Protein AF-A0A2H3E1Y8-F1 (afdb_monomer_lite)

InterPro domains:
  IPR006595 CTLH, C-terminal LisH motif [PS50897] (2-48)

Organism: Armillaria gallica (NCBI:txid47427)

Foldseek 3Di:
DPLPLVVVVVVCCVPPVVLCPPPVRPLVVLSVLSNLLVVVVVVLVVVVVPPDPPDDDDDDDDDDDDDDDDDDDDDDDPDDDDDDDDDDPPDDPCLSVVLVVDSDQCVVDDSSVVCNDPVVVVVSVLQSQLSRCVSVVHHSDPPVVVVLVVVLVVLVVCVVVVVPCSVVDDCCVPPPVD

Structure (mmCIF, N/CA/C/O backbone):
data_AF-A0A2H3E1Y8-F1
#
_entry.id   AF-A0A2H3E1Y8-F1
#
loop_
_atom_site.group_PDB
_atom_site.id
_atom_site.type_symbol
_atom_site.label_atom_id
_atom_site.label_alt_id
_atom_site.label_comp_id
_atom_site.label_asym_id
_atom_site.label_entity_id
_atom_site.label_seq_id
_atom_site.pdbx_PDB_ins_code
_atom_site.Cartn_x
_atom_site.Cartn_y
_atom_site.Cartn_z
_atom_site.occupancy
_atom_site.B_iso_or_equiv
_atom_site.auth_seq_id
_atom_site.auth_comp_id
_atom_site.auth_asym_id
_atom_site.auth_atom_id
_atom_site.pdbx_PDB_model_num
ATOM 1 N N . MET A 1 1 ? 8.918 -4.231 3.445 1.00 67.06 1 MET A N 1
ATOM 2 C CA . MET A 1 1 ? 8.006 -4.841 2.446 1.00 67.06 1 MET A CA 1
ATOM 3 C C . MET A 1 1 ? 8.839 -5.304 1.259 1.00 67.06 1 MET A C 1
ATOM 5 O O . MET A 1 1 ? 9.665 -4.522 0.809 1.00 67.06 1 MET A O 1
ATOM 9 N N . SER A 1 2 ? 8.672 -6.547 0.798 1.00 78.31 2 SER A N 1
ATOM 10 C CA . SER A 1 2 ? 9.535 -7.199 -0.209 1.00 78.31 2 SER A CA 1
ATOM 11 C C . SER A 1 2 ? 9.304 -6.764 -1.662 1.00 78.31 2 SER A C 1
ATOM 13 O O . SER A 1 2 ? 10.075 -7.163 -2.519 1.00 78.31 2 SER A O 1
ATOM 15 N N . GLY A 1 3 ? 8.276 -5.958 -1.953 1.00 84.38 3 GLY A N 1
ATOM 16 C CA . GLY A 1 3 ? 8.002 -5.467 -3.314 1.00 84.38 3 GLY A CA 1
ATOM 17 C C . GLY A 1 3 ? 7.360 -6.489 -4.260 1.00 84.38 3 GLY A C 1
ATOM 18 O O . GLY A 1 3 ? 7.147 -6.177 -5.422 1.00 84.38 3 GLY A O 1
ATOM 19 N N . ASP A 1 4 ? 6.998 -7.681 -3.778 1.00 91.56 4 ASP A N 1
ATOM 20 C CA . ASP A 1 4 ? 6.365 -8.719 -4.599 1.00 91.56 4 ASP A CA 1
ATOM 21 C C . ASP A 1 4 ? 4.880 -8.404 -4.867 1.00 91.56 4 ASP A C 1
ATOM 23 O O . ASP A 1 4 ? 3.976 -8.783 -4.115 1.00 91.56 4 ASP A O 1
ATOM 27 N N . ILE A 1 5 ? 4.634 -7.651 -5.940 1.00 94.12 5 ILE A N 1
ATOM 28 C CA . ILE A 1 5 ? 3.282 -7.257 -6.358 1.00 94.12 5 ILE A CA 1
ATOM 29 C C . ILE A 1 5 ? 2.530 -8.416 -7.028 1.00 94.12 5 ILE A C 1
ATOM 31 O O . ILE A 1 5 ? 1.298 -8.442 -7.007 1.00 94.12 5 ILE A O 1
ATOM 35 N N . ASP A 1 6 ? 3.240 -9.394 -7.588 1.00 94.06 6 ASP A N 1
ATOM 36 C CA . ASP A 1 6 ? 2.622 -10.549 -8.241 1.00 94.06 6 ASP A CA 1
ATOM 37 C C . ASP A 1 6 ? 1.950 -11.473 -7.229 1.00 94.06 6 ASP A C 1
ATOM 39 O O . ASP A 1 6 ? 0.798 -11.878 -7.430 1.00 94.06 6 ASP A O 1
ATOM 43 N N . ALA A 1 7 ? 2.614 -11.727 -6.099 1.00 94.50 7 ALA A N 1
ATOM 44 C CA . ALA A 1 7 ? 2.000 -12.432 -4.981 1.00 94.50 7 ALA A CA 1
ATOM 45 C C . ALA A 1 7 ? 0.756 -11.690 -4.465 1.00 94.50 7 ALA A C 1
ATOM 47 O O . ALA A 1 7 ? -0.288 -12.311 -4.260 1.00 94.50 7 ALA A O 1
ATOM 48 N N . ALA A 1 8 ? 0.830 -10.361 -4.320 1.00 94.44 8 ALA A N 1
ATOM 49 C CA . ALA A 1 8 ? -0.298 -9.551 -3.858 1.00 94.44 8 ALA A CA 1
ATOM 50 C C . ALA A 1 8 ? -1.505 -9.627 -4.811 1.00 94.44 8 ALA A C 1
ATOM 52 O O . ALA A 1 8 ? -2.638 -9.806 -4.358 1.00 94.44 8 ALA A O 1
ATOM 53 N N . LEU A 1 9 ? -1.274 -9.537 -6.125 1.00 94.88 9 LEU A N 1
ATOM 54 C CA . LEU A 1 9 ? -2.316 -9.669 -7.149 1.00 94.88 9 LEU A CA 1
ATOM 55 C C . LEU A 1 9 ? -2.955 -11.061 -7.137 1.00 94.88 9 LEU A C 1
ATOM 57 O O . LEU A 1 9 ? -4.181 -11.173 -7.128 1.00 94.88 9 LEU A O 1
ATOM 61 N N . SER A 1 10 ? -2.131 -12.110 -7.107 1.00 96.38 10 SER A N 1
ATOM 62 C CA . SER A 1 10 ? -2.590 -13.502 -7.095 1.00 96.38 10 SER A CA 1
ATOM 63 C C . SER A 1 10 ? -3.438 -13.810 -5.857 1.00 96.38 10 SER A C 1
ATOM 65 O O . SER A 1 10 ? -4.561 -14.310 -5.973 1.00 96.38 10 SER A O 1
ATOM 67 N N . GLU A 1 11 ? -2.948 -13.449 -4.668 1.00 95.94 11 GLU A N 1
ATOM 68 C CA . GLU A 1 11 ? -3.649 -13.734 -3.415 1.00 95.94 11 GLU A CA 1
ATOM 69 C C . GLU A 1 11 ? -4.936 -12.906 -3.287 1.00 95.94 11 GLU A C 1
ATOM 71 O O . GLU A 1 11 ? -5.967 -13.428 -2.857 1.00 95.94 11 GLU A O 1
ATOM 76 N N . THR A 1 12 ? -4.927 -11.645 -3.740 1.00 96.00 12 THR A N 1
ATOM 77 C CA . THR A 1 12 ? -6.135 -10.803 -3.746 1.00 96.00 12 THR A CA 1
ATOM 78 C C . THR A 1 12 ? -7.176 -11.337 -4.724 1.00 96.00 12 THR A C 1
ATOM 80 O O . THR A 1 12 ? -8.343 -11.442 -4.357 1.00 96.00 12 THR A O 1
ATOM 83 N N . GLN A 1 13 ? -6.784 -11.749 -5.933 1.00 95.88 13 GLN A N 1
ATOM 84 C CA . GLN A 1 13 ? -7.711 -12.343 -6.902 1.00 95.88 13 GLN A CA 1
ATOM 85 C C . GLN A 1 13 ? -8.348 -13.632 -6.368 1.00 95.88 13 GLN A C 1
ATOM 87 O O . GLN A 1 13 ? -9.520 -13.902 -6.626 1.00 95.88 13 GLN A O 1
ATOM 92 N N . LYS A 1 14 ? -7.582 -14.425 -5.615 1.00 97.06 14 LYS A N 1
ATOM 93 C CA . LYS A 1 14 ? -8.037 -15.687 -5.028 1.00 97.06 14 LYS A CA 1
ATOM 94 C C . LYS A 1 14 ? -8.971 -15.485 -3.832 1.00 97.06 14 LYS A C 1
ATOM 96 O O . LYS A 1 14 ? -9.983 -16.175 -3.738 1.00 97.06 14 LYS A O 1
ATOM 101 N N . CYS A 1 15 ? -8.630 -14.582 -2.914 1.00 96.50 15 CYS A N 1
ATOM 102 C CA . CYS A 1 15 ? -9.354 -14.410 -1.650 1.00 96.50 15 CYS A CA 1
ATOM 103 C C . CYS A 1 15 ? -10.441 -13.325 -1.710 1.00 96.50 15 CYS A C 1
ATOM 105 O O . CYS A 1 15 ? -11.470 -13.444 -1.042 1.00 96.50 15 CYS A O 1
ATOM 107 N N . HIS A 1 16 ? -10.223 -12.266 -2.493 1.00 96.19 16 HIS A N 1
ATOM 108 C CA . HIS A 1 16 ? -11.045 -11.053 -2.525 1.00 96.19 16 HIS A CA 1
ATOM 109 C C . HIS A 1 16 ? -11.229 -10.504 -3.960 1.00 96.19 16 HIS A C 1
ATOM 111 O O . HIS A 1 16 ? -10.921 -9.336 -4.207 1.00 96.19 16 HIS A O 1
ATOM 117 N N . PRO A 1 17 ? -11.754 -11.295 -4.920 1.00 95.94 17 PRO A N 1
ATOM 118 C CA . PRO A 1 17 ? -11.857 -10.882 -6.328 1.00 95.94 17 PRO A CA 1
ATOM 119 C C . PRO A 1 17 ? -12.680 -9.601 -6.527 1.00 95.94 17 PRO A C 1
ATOM 121 O O . PRO A 1 17 ? -12.308 -8.744 -7.324 1.00 95.94 17 PRO A O 1
ATOM 124 N N . SER A 1 18 ? -13.732 -9.402 -5.727 1.00 95.75 18 SER A N 1
ATOM 125 C CA . SER A 1 18 ? -14.582 -8.206 -5.781 1.00 95.75 18 SER A CA 1
ATOM 126 C C . SER A 1 18 ? -13.827 -6.901 -5.515 1.00 95.75 18 SER A C 1
ATOM 128 O O . SER A 1 18 ? -14.266 -5.846 -5.956 1.00 95.75 18 SER A O 1
ATOM 130 N N . VAL A 1 19 ? -12.696 -6.944 -4.800 1.00 96.25 19 VAL A N 1
ATOM 131 C CA . VAL A 1 19 ? -11.846 -5.764 -4.558 1.00 96.25 19 VAL A CA 1
ATOM 132 C C . VAL A 1 19 ? -11.163 -5.303 -5.844 1.00 96.25 19 VAL A C 1
ATOM 134 O O . VAL A 1 19 ? -10.970 -4.107 -6.040 1.00 96.25 19 VAL A O 1
ATOM 137 N N . LEU A 1 20 ? -10.806 -6.242 -6.722 1.00 94.81 20 LEU A N 1
ATOM 138 C CA . LEU A 1 20 ? -10.152 -5.951 -7.997 1.00 94.81 20 LEU A CA 1
ATOM 139 C C . LEU A 1 20 ? -11.148 -5.558 -9.092 1.00 94.81 20 LEU A C 1
ATOM 141 O O . LEU A 1 20 ? -10.737 -4.955 -10.075 1.00 94.81 20 LEU A O 1
ATOM 145 N N . GLU A 1 21 ? -12.428 -5.891 -8.925 1.00 93.50 21 GLU A N 1
ATOM 146 C CA . GLU A 1 21 ? -13.517 -5.543 -9.851 1.00 93.50 21 GLU A CA 1
ATOM 147 C C . GLU A 1 21 ? -14.241 -4.244 -9.457 1.00 93.50 21 GLU A C 1
ATOM 149 O O . GLU A 1 21 ? -14.849 -3.588 -10.303 1.00 93.50 21 GLU A O 1
ATOM 154 N N . ALA A 1 22 ? -14.178 -3.858 -8.179 1.00 91.81 22 ALA A N 1
ATOM 155 C CA . ALA A 1 22 ? -14.765 -2.622 -7.677 1.00 91.81 22 ALA A CA 1
ATOM 156 C C . ALA A 1 22 ? -14.129 -1.379 -8.318 1.00 91.81 22 ALA A C 1
ATOM 158 O O . ALA A 1 22 ? -12.976 -1.403 -8.749 1.00 91.81 22 ALA A O 1
ATOM 159 N N . GLU A 1 23 ? -14.892 -0.280 -8.338 1.00 89.12 23 GLU A N 1
ATOM 160 C CA . GLU A 1 23 ? -14.431 1.032 -8.823 1.00 89.12 23 GLU A CA 1
ATOM 161 C C . GLU A 1 23 ? -13.765 0.937 -10.209 1.00 89.12 23 GLU A C 1
ATOM 163 O O . GLU A 1 23 ? -12.676 1.458 -10.426 1.00 89.12 23 GLU A O 1
ATOM 168 N N . GLU A 1 24 ? -14.391 0.195 -11.132 1.00 91.44 24 GLU A N 1
ATOM 169 C CA . GLU A 1 24 ? -13.898 -0.011 -12.507 1.00 91.44 24 GLU A CA 1
ATOM 170 C C . GLU A 1 24 ? -12.478 -0.607 -12.572 1.00 91.44 24 GLU A C 1
ATOM 172 O O . GLU A 1 24 ? -11.717 -0.388 -13.515 1.00 91.44 24 GLU A O 1
ATOM 177 N N . GLY A 1 25 ? -12.108 -1.389 -11.558 1.00 90.56 25 GLY A N 1
ATOM 178 C CA . GLY A 1 25 ? -10.793 -2.009 -11.464 1.00 90.56 25 GLY A CA 1
ATOM 179 C C . GLY A 1 25 ? -9.676 -1.052 -11.060 1.00 90.56 25 GLY A C 1
ATOM 180 O O . GLY A 1 25 ? -8.502 -1.331 -11.330 1.00 90.56 25 GLY A O 1
ATOM 181 N N . LEU A 1 26 ? -9.999 0.050 -10.378 1.00 91.62 26 LEU A N 1
ATOM 182 C CA . LEU A 1 26 ? -9.016 1.024 -9.904 1.00 91.62 26 LEU A CA 1
ATOM 183 C C . LEU A 1 26 ? -7.900 0.374 -9.069 1.00 91.62 26 LEU A C 1
ATOM 185 O O . LEU A 1 26 ? -6.720 0.644 -9.295 1.00 91.62 26 LEU A O 1
ATOM 189 N N . MET A 1 27 ? -8.241 -0.524 -8.139 1.00 95.31 27 MET A N 1
ATOM 190 C CA . MET A 1 27 ? -7.239 -1.207 -7.308 1.00 95.31 27 MET A CA 1
ATOM 191 C C . MET A 1 27 ? -6.322 -2.114 -8.142 1.00 95.31 27 MET A C 1
ATOM 193 O O . MET A 1 27 ? -5.102 -2.114 -7.966 1.00 95.31 27 MET A O 1
ATOM 197 N N . MET A 1 28 ? -6.894 -2.832 -9.113 1.00 93.25 28 MET A N 1
ATOM 198 C CA . MET A 1 28 ? -6.140 -3.649 -10.065 1.00 93.25 28 MET A CA 1
ATOM 199 C C . MET A 1 28 ? -5.162 -2.791 -10.879 1.00 93.25 28 MET A C 1
ATOM 201 O O . MET A 1 28 ? -4.004 -3.169 -11.076 1.00 93.25 28 MET A O 1
ATOM 205 N N . PHE A 1 29 ? -5.601 -1.610 -11.319 1.00 93.31 29 PHE A N 1
ATOM 206 C CA . PHE A 1 29 ? -4.756 -0.651 -12.022 1.00 93.31 29 PHE A CA 1
ATOM 207 C C . PHE A 1 29 ? -3.615 -0.131 -11.143 1.00 93.31 29 PHE A C 1
ATOM 209 O O . PHE A 1 29 ? -2.465 -0.129 -11.589 1.00 93.31 29 PHE A O 1
ATOM 216 N N . LYS A 1 30 ? -3.895 0.259 -9.893 1.00 92.12 30 LYS A N 1
ATOM 217 C CA . LYS A 1 30 ? -2.870 0.733 -8.951 1.00 92.12 30 LYS A CA 1
ATOM 218 C C . LYS A 1 30 ? -1.808 -0.336 -8.675 1.00 92.12 30 LYS A C 1
ATOM 220 O O . LYS A 1 30 ? -0.616 -0.037 -8.752 1.00 92.12 30 LYS A O 1
ATOM 225 N N . LEU A 1 31 ? -2.215 -1.589 -8.457 1.00 94.56 31 LEU A N 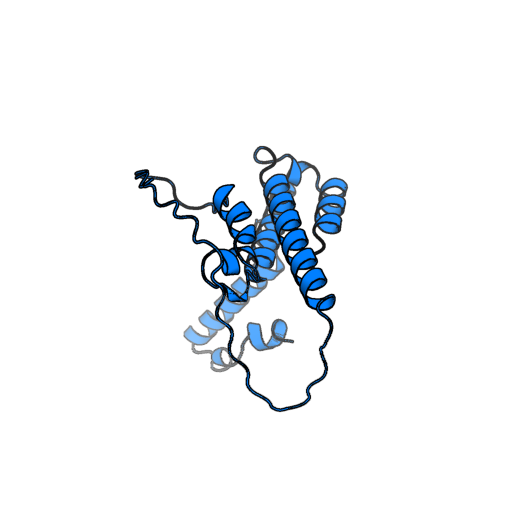1
ATOM 226 C CA . LEU A 1 31 ? -1.285 -2.714 -8.296 1.00 94.56 31 LEU A CA 1
ATOM 227 C C . LEU A 1 31 ? -0.432 -2.928 -9.555 1.00 94.56 31 LEU A C 1
ATOM 229 O O . LEU A 1 31 ? 0.787 -3.033 -9.457 1.00 94.56 31 LEU A O 1
ATOM 233 N N . ARG A 1 32 ? -1.023 -2.899 -10.755 1.00 92.75 32 ARG A N 1
ATOM 234 C CA . ARG A 1 32 ? -0.253 -3.004 -12.011 1.00 92.75 32 ARG A CA 1
ATOM 235 C C . ARG A 1 32 ? 0.737 -1.855 -12.202 1.00 92.75 32 ARG A C 1
ATOM 237 O O . ARG A 1 32 ? 1.859 -2.095 -12.642 1.00 92.75 32 ARG A O 1
ATOM 244 N N . CYS A 1 33 ? 0.351 -0.631 -11.848 1.00 90.19 33 CYS A N 1
ATOM 245 C CA . CYS A 1 33 ? 1.258 0.516 -11.870 1.00 90.19 33 CYS A CA 1
ATOM 246 C C . CYS A 1 33 ? 2.434 0.298 -10.918 1.00 90.19 33 CYS A C 1
ATOM 248 O O . CYS A 1 33 ? 3.578 0.511 -11.308 1.00 90.19 33 CYS A O 1
ATOM 250 N N . ARG A 1 34 ? 2.176 -0.193 -9.699 1.00 92.50 34 ARG A N 1
ATOM 251 C CA . ARG A 1 34 ? 3.254 -0.494 -8.756 1.00 92.50 34 ARG A CA 1
ATOM 252 C C . ARG A 1 34 ? 4.166 -1.602 -9.264 1.00 92.50 34 ARG A C 1
ATOM 254 O O . ARG A 1 34 ? 5.375 -1.453 -9.166 1.00 92.50 34 ARG A O 1
ATOM 261 N N . LYS A 1 35 ? 3.616 -2.657 -9.870 1.00 92.50 35 LYS A N 1
ATOM 262 C CA . LYS A 1 35 ? 4.418 -3.715 -10.502 1.00 92.50 35 LYS A CA 1
ATOM 263 C C . LYS A 1 35 ? 5.379 -3.143 -11.547 1.00 92.50 35 LYS A C 1
ATOM 265 O O . LYS A 1 35 ? 6.543 -3.515 -11.566 1.00 92.50 35 LYS A O 1
ATOM 270 N N . PHE A 1 36 ? 4.902 -2.231 -12.395 1.00 89.69 36 PHE A N 1
ATOM 271 C CA . PHE A 1 36 ? 5.749 -1.567 -13.386 1.00 89.69 36 PHE A CA 1
ATOM 272 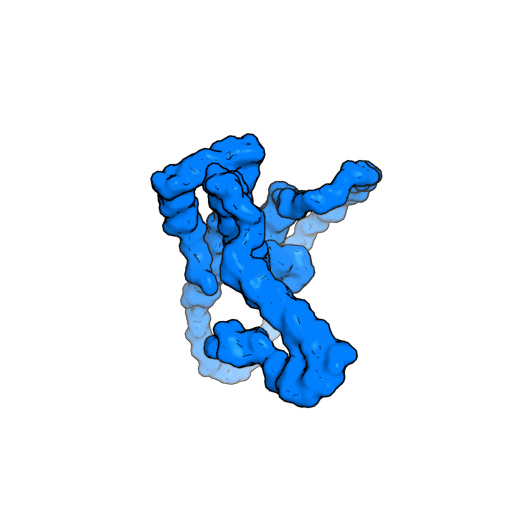C C . PHE A 1 36 ? 6.899 -0.785 -12.738 1.00 89.69 36 PHE A C 1
ATOM 274 O O . PHE A 1 36 ? 8.037 -0.900 -13.184 1.00 89.69 36 PHE A O 1
ATOM 281 N N . VAL A 1 37 ? 6.620 -0.053 -11.656 1.00 89.12 37 VAL A N 1
ATOM 282 C CA . VAL A 1 37 ? 7.653 0.663 -10.894 1.00 89.12 37 VAL A CA 1
ATOM 283 C C . VAL A 1 37 ? 8.694 -0.305 -10.327 1.00 89.12 37 VAL A C 1
ATOM 285 O O . VAL A 1 37 ? 9.882 -0.084 -10.531 1.00 89.12 37 VAL A O 1
ATOM 288 N N . GLU A 1 38 ? 8.285 -1.401 -9.679 1.00 90.62 38 GLU A N 1
ATOM 289 C CA . GLU A 1 38 ? 9.238 -2.384 -9.131 1.00 90.62 38 GLU A CA 1
ATOM 290 C C . GLU A 1 38 ? 10.104 -3.022 -10.233 1.00 90.62 38 GLU A C 1
ATOM 292 O O . GLU A 1 38 ? 11.304 -3.188 -10.035 1.00 90.62 38 GLU A O 1
ATOM 297 N N . LEU A 1 39 ? 9.540 -3.290 -11.419 1.00 90.00 39 LEU A N 1
ATOM 298 C CA . LEU A 1 39 ? 10.299 -3.804 -12.567 1.00 90.00 39 LEU A CA 1
ATOM 299 C C . LEU A 1 39 ? 11.364 -2.816 -13.066 1.00 90.00 39 LEU A C 1
ATOM 301 O O . LEU A 1 39 ? 12.466 -3.235 -13.419 1.00 90.00 39 LEU A O 1
ATOM 305 N N . ILE A 1 40 ? 11.057 -1.513 -13.103 1.00 86.31 40 ILE A N 1
ATOM 306 C CA . ILE A 1 40 ? 12.044 -0.483 -13.471 1.00 86.31 40 ILE A CA 1
ATOM 307 C C . ILE A 1 40 ? 13.195 -0.472 -12.463 1.00 86.31 40 ILE A C 1
ATOM 309 O O . ILE A 1 40 ? 14.359 -0.438 -12.863 1.00 86.31 40 ILE A O 1
ATOM 313 N N . LEU A 1 41 ? 12.880 -0.524 -11.169 1.00 85.81 41 LEU A N 1
ATOM 314 C CA . LEU A 1 41 ? 13.893 -0.510 -10.112 1.00 85.81 41 LEU A CA 1
ATOM 315 C C . LEU A 1 41 ? 14.779 -1.753 -10.170 1.00 85.81 41 LEU A C 1
ATOM 317 O O . LEU A 1 41 ? 16.000 -1.639 -10.100 1.00 85.81 41 LEU A O 1
ATOM 321 N N . GLU A 1 42 ? 14.181 -2.927 -10.371 1.00 87.81 42 GLU A N 1
ATOM 322 C CA . GLU A 1 42 ? 14.916 -4.181 -10.533 1.00 87.81 42 GLU A CA 1
ATOM 323 C C . GLU A 1 42 ? 15.862 -4.123 -11.744 1.00 87.81 42 GLU A C 1
ATOM 325 O O . GLU A 1 42 ? 17.036 -4.488 -11.644 1.00 87.81 42 GLU A O 1
ATOM 330 N N . ALA A 1 43 ? 15.391 -3.595 -12.878 1.00 85.44 43 ALA A N 1
ATOM 331 C CA . ALA A 1 43 ? 16.219 -3.402 -14.067 1.00 85.44 43 ALA A CA 1
ATOM 332 C C . ALA A 1 43 ? 17.384 -2.421 -13.830 1.00 85.44 43 ALA A C 1
ATOM 334 O O . ALA A 1 43 ? 18.502 -2.670 -14.300 1.00 85.44 43 ALA A O 1
ATOM 335 N N . GLY A 1 44 ? 17.151 -1.338 -13.081 1.00 83.00 44 GLY A N 1
ATOM 336 C CA . GLY A 1 44 ? 18.186 -0.380 -12.678 1.00 83.00 44 GLY A CA 1
ATOM 337 C C . GLY A 1 44 ? 19.275 -1.018 -11.810 1.00 83.00 44 GLY A C 1
ATOM 338 O O . GLY A 1 44 ? 20.469 -0.875 -12.099 1.00 83.00 44 GLY A O 1
ATOM 339 N N . GLU A 1 45 ? 18.880 -1.809 -10.811 1.00 84.06 45 GLU A N 1
ATOM 340 C CA . GLU A 1 45 ? 19.808 -2.542 -9.940 1.00 84.06 45 GLU A CA 1
ATOM 341 C C . GLU A 1 45 ? 20.626 -3.584 -10.722 1.00 84.06 45 GLU A C 1
ATOM 343 O O . GLU A 1 45 ? 21.846 -3.677 -10.549 1.00 84.06 45 GLU A O 1
ATOM 348 N N . MET A 1 46 ? 20.003 -4.309 -11.661 1.00 81.94 46 MET A N 1
ATOM 349 C CA . MET A 1 46 ? 20.713 -5.245 -12.545 1.00 81.94 46 MET A CA 1
ATOM 350 C C . MET A 1 46 ? 21.757 -4.534 -13.422 1.00 81.94 46 MET A C 1
ATOM 352 O O . MET A 1 46 ? 22.896 -5.001 -13.524 1.00 81.94 46 MET A O 1
ATOM 356 N N . LYS A 1 47 ? 21.418 -3.372 -14.005 1.00 81.56 47 LYS A N 1
ATOM 357 C CA . LYS A 1 47 ? 22.354 -2.538 -14.790 1.00 81.56 47 LYS A CA 1
ATOM 358 C C . LYS A 1 47 ? 23.542 -2.077 -13.937 1.00 81.56 47 LYS A C 1
ATOM 360 O O . LYS A 1 47 ? 24.678 -2.068 -14.417 1.00 81.56 47 LYS A O 1
ATOM 365 N N . LYS A 1 48 ? 23.305 -1.720 -12.672 1.00 81.12 48 LYS A N 1
ATOM 366 C CA . LYS A 1 48 ? 24.347 -1.314 -11.713 1.00 81.12 48 LYS A CA 1
ATOM 367 C C . LYS A 1 48 ? 25.253 -2.484 -11.318 1.00 81.12 48 LYS A C 1
ATOM 369 O O . LYS A 1 48 ? 26.470 -2.312 -11.289 1.00 81.12 48 LYS A O 1
ATOM 374 N N . ALA A 1 49 ? 24.688 -3.670 -11.089 1.00 79.62 49 ALA A N 1
ATOM 375 C CA . ALA A 1 49 ? 25.435 -4.882 -10.744 1.00 79.62 49 ALA A CA 1
ATOM 376 C C . ALA A 1 49 ? 26.338 -5.389 -11.886 1.00 79.62 49 ALA A C 1
ATOM 378 O O . ALA A 1 49 ? 27.376 -5.998 -11.628 1.00 79.62 49 ALA A O 1
ATOM 379 N N . MET A 1 50 ? 25.968 -5.115 -13.141 1.00 76.81 50 MET A N 1
ATOM 380 C CA . MET A 1 50 ? 26.735 -5.501 -14.332 1.00 76.81 50 MET A CA 1
ATOM 381 C C . MET A 1 50 ? 27.875 -4.541 -14.695 1.00 76.81 50 MET A C 1
ATOM 383 O O . MET A 1 50 ? 28.688 -4.885 -15.554 1.00 76.81 50 MET A O 1
ATOM 387 N N . LYS A 1 51 ? 27.985 -3.365 -14.056 1.00 69.12 51 LYS A N 1
ATOM 388 C CA . LYS A 1 51 ? 29.153 -2.494 -14.251 1.00 69.12 51 LYS A CA 1
ATOM 389 C C . LYS A 1 51 ? 30.391 -3.186 -13.656 1.00 69.12 51 LYS A C 1
ATOM 391 O O . LYS A 1 51 ? 30.436 -3.400 -12.442 1.00 69.12 51 LYS A O 1
ATOM 396 N N . PRO A 1 52 ? 31.406 -3.545 -14.464 1.00 52.28 52 PRO A N 1
ATOM 397 C CA . PRO A 1 52 ? 32.610 -4.166 -13.936 1.00 52.28 52 PRO A CA 1
ATOM 398 C C . PRO A 1 52 ? 33.310 -3.177 -13.000 1.00 52.28 52 PRO A C 1
ATOM 400 O O . PRO A 1 52 ? 33.526 -2.019 -13.355 1.00 52.28 52 PRO A O 1
ATOM 403 N N . LYS A 1 53 ? 33.691 -3.638 -11.803 1.00 49.09 53 LYS A N 1
ATOM 404 C CA . LYS A 1 53 ? 34.657 -2.937 -10.950 1.00 49.09 53 LYS A CA 1
ATOM 405 C C . LYS A 1 53 ? 35.987 -2.881 -11.705 1.00 49.09 53 LYS A C 1
ATOM 407 O O . LYS A 1 53 ? 36.798 -3.796 -11.592 1.00 49.09 53 LYS A O 1
ATOM 412 N N . SER A 1 54 ? 36.211 -1.832 -12.491 1.00 41.94 54 SER A N 1
ATOM 413 C CA . SER A 1 54 ? 37.551 -1.500 -12.961 1.00 41.94 54 SER A CA 1
ATOM 414 C C . SER A 1 54 ? 38.391 -1.182 -11.728 1.00 41.94 54 SER A C 1
ATOM 416 O O . SER A 1 54 ? 38.104 -0.246 -10.981 1.00 41.94 54 SER A O 1
ATOM 418 N N . HIS A 1 55 ? 39.371 -2.043 -11.478 1.00 39.81 55 HIS A N 1
ATOM 419 C CA . HIS A 1 55 ? 40.328 -1.933 -10.393 1.00 39.81 55 HIS A CA 1
ATOM 420 C C . HIS A 1 55 ? 41.001 -0.556 -10.387 1.00 39.81 55 HIS A C 1
ATOM 422 O O . HIS A 1 55 ? 41.403 -0.047 -11.429 1.00 39.81 55 HIS A O 1
ATOM 428 N N . ALA A 1 56 ? 41.147 0.017 -9.195 1.00 37.84 56 ALA A N 1
ATOM 429 C CA . ALA A 1 56 ? 41.964 1.196 -8.976 1.00 37.84 56 ALA A CA 1
ATOM 430 C C . ALA A 1 56 ? 43.435 0.915 -9.331 1.00 37.84 56 ALA A C 1
ATOM 432 O O . ALA A 1 56 ? 44.024 -0.038 -8.821 1.00 37.84 56 ALA A O 1
ATOM 433 N N . HIS A 1 57 ? 44.032 1.795 -10.134 1.00 39.44 57 HIS A N 1
ATOM 434 C CA . HIS A 1 57 ? 45.443 2.172 -10.031 1.00 39.44 57 HIS A CA 1
ATOM 435 C C . HIS A 1 57 ? 45.587 3.660 -10.427 1.00 39.44 57 HIS A C 1
ATOM 437 O O . HIS A 1 57 ? 44.817 4.111 -11.277 1.00 39.44 57 HIS A O 1
ATOM 443 N N . PRO A 1 58 ? 46.484 4.441 -9.787 1.00 42.56 58 PRO A N 1
ATOM 444 C CA . PRO A 1 58 ? 46.543 5.895 -9.928 1.00 42.56 58 PRO A CA 1
ATOM 445 C C . PRO A 1 58 ? 47.449 6.357 -11.083 1.00 42.56 58 PRO A C 1
ATOM 447 O O . PRO A 1 58 ? 48.392 5.655 -11.440 1.00 42.56 58 PRO A O 1
ATOM 450 N N . ASP A 1 59 ? 47.154 7.575 -11.555 1.00 37.50 59 ASP A N 1
ATOM 451 C CA . ASP A 1 59 ? 47.930 8.484 -12.420 1.00 37.50 59 ASP A CA 1
ATOM 452 C C . ASP A 1 59 ? 48.374 7.993 -13.811 1.00 37.50 59 ASP A C 1
ATOM 454 O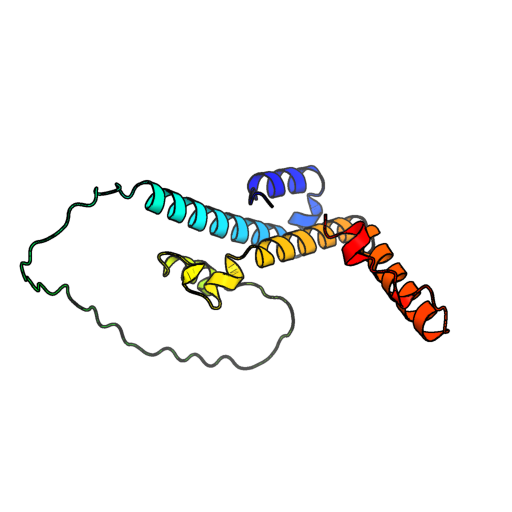 O . ASP A 1 59 ? 49.255 7.151 -13.943 1.00 37.50 59 ASP A O 1
ATOM 458 N N . VAL A 1 60 ? 47.841 8.615 -14.872 1.00 36.22 60 VAL A N 1
ATOM 459 C CA . VAL A 1 60 ? 48.492 9.741 -15.578 1.00 36.22 60 VAL A CA 1
ATOM 460 C C . VAL A 1 60 ? 47.492 10.412 -16.530 1.00 36.22 60 VAL A C 1
ATOM 462 O O . VAL A 1 60 ? 46.629 9.766 -17.116 1.00 36.22 60 VAL A O 1
ATOM 465 N N . SER A 1 61 ? 47.625 11.730 -16.650 1.00 44.34 61 SER A N 1
ATOM 466 C CA . SER A 1 61 ? 46.949 12.607 -17.603 1.00 44.34 61 SER A CA 1
ATOM 467 C C . SER A 1 61 ? 46.991 12.094 -19.046 1.00 44.34 61 SER A C 1
ATOM 469 O O . SER A 1 61 ? 48.082 11.824 -19.545 1.00 44.34 61 SER A O 1
ATOM 471 N N . ASP A 1 62 ? 45.865 12.150 -19.753 1.00 34.47 62 ASP A N 1
ATOM 472 C CA . ASP A 1 62 ? 45.864 12.832 -21.046 1.00 34.47 62 ASP A CA 1
ATOM 473 C C . ASP A 1 62 ? 44.483 13.401 -21.363 1.00 34.47 62 ASP A C 1
ATOM 475 O O . ASP A 1 62 ? 43.448 12.832 -21.009 1.00 34.47 62 ASP A O 1
ATOM 479 N N . SER A 1 63 ? 44.508 14.579 -21.967 1.00 45.22 63 SER A N 1
ATOM 480 C CA . SER A 1 63 ? 43.332 15.267 -22.476 1.00 45.22 63 SER A CA 1
ATOM 481 C C . SER A 1 63 ? 42.846 14.527 -23.714 1.00 45.22 63 SER A C 1
ATOM 483 O O . SER A 1 63 ? 43.662 14.223 -24.569 1.00 45.22 63 SER A O 1
ATOM 485 N N . ASP A 1 64 ? 41.540 14.318 -23.862 1.00 35.25 64 ASP A N 1
ATOM 486 C CA . ASP A 1 64 ? 40.927 14.656 -25.143 1.00 35.25 64 ASP A CA 1
ATOM 487 C C . ASP A 1 64 ? 39.422 14.877 -25.023 1.00 35.25 64 ASP A C 1
ATOM 489 O O . ASP A 1 64 ? 38.659 14.117 -24.426 1.00 35.25 64 ASP A O 1
ATOM 493 N N . SER A 1 65 ? 39.047 16.025 -25.564 1.00 43.56 65 SER A N 1
ATOM 494 C CA . SER A 1 65 ? 37.713 16.575 -25.652 1.00 43.56 65 SER A CA 1
ATOM 495 C C . SER A 1 65 ? 37.142 16.158 -27.000 1.00 43.56 65 SER A C 1
ATOM 497 O O . SER A 1 65 ? 37.550 16.716 -28.013 1.00 43.56 65 SER A O 1
ATOM 499 N N . GLU A 1 66 ? 36.156 15.265 -27.028 1.00 38.62 66 GLU A N 1
ATOM 500 C CA . GLU A 1 66 ? 35.339 15.051 -28.225 1.00 38.62 66 GLU A CA 1
ATOM 501 C C . GLU A 1 66 ? 33.852 15.146 -27.887 1.00 38.62 66 GLU A C 1
ATOM 503 O O . GLU A 1 66 ? 33.325 14.492 -26.987 1.00 38.62 66 GLU A O 1
ATOM 508 N N . MET A 1 67 ? 33.207 16.071 -28.592 1.00 41.41 67 MET A N 1
ATOM 509 C CA . MET A 1 67 ? 31.846 16.535 -28.383 1.00 41.41 67 MET A CA 1
ATOM 510 C C . MET A 1 67 ? 30.847 15.522 -28.945 1.00 41.41 67 MET A C 1
ATOM 512 O O . MET A 1 67 ? 30.926 15.173 -30.121 1.00 41.41 67 MET A O 1
ATOM 516 N N . VAL A 1 68 ? 29.871 15.106 -28.136 1.00 42.59 68 VAL A N 1
ATOM 517 C CA . VAL A 1 68 ? 28.676 14.408 -28.626 1.00 42.59 68 VAL A CA 1
ATOM 518 C C . VAL A 1 68 ? 27.493 15.367 -28.560 1.00 42.59 68 VAL A C 1
ATOM 520 O O . VAL A 1 68 ? 26.953 15.657 -27.498 1.00 42.59 68 VAL A O 1
ATOM 523 N N . ASP A 1 69 ? 27.217 15.903 -29.745 1.00 34.97 69 ASP A N 1
ATOM 524 C CA . ASP A 1 69 ? 25.955 16.372 -30.321 1.00 34.97 69 ASP A CA 1
ATOM 525 C C . ASP A 1 69 ? 24.776 16.591 -29.353 1.00 34.97 69 ASP A C 1
ATOM 527 O O . ASP A 1 69 ? 24.097 15.660 -28.916 1.00 34.97 69 ASP A O 1
ATOM 531 N N . GLY A 1 70 ? 24.521 17.866 -29.055 1.00 37.06 70 GLY A N 1
ATOM 532 C CA . GLY A 1 70 ? 23.308 18.321 -28.393 1.00 37.06 70 GLY A CA 1
ATOM 533 C C . GLY A 1 70 ? 22.142 18.357 -29.377 1.00 37.06 70 GLY A C 1
ATOM 534 O O . GLY A 1 70 ? 22.078 19.235 -30.234 1.00 37.06 70 GLY A O 1
ATOM 535 N N . MET A 1 71 ? 21.193 17.436 -29.219 1.00 39.25 71 MET A N 1
ATOM 536 C CA . MET A 1 71 ? 19.862 17.584 -29.806 1.00 39.25 71 MET A CA 1
ATOM 537 C C . MET A 1 71 ? 19.040 18.553 -28.954 1.00 39.25 71 MET A C 1
ATOM 539 O O . MET A 1 71 ? 18.511 18.203 -27.902 1.00 39.25 71 MET A O 1
ATOM 543 N N . ASP A 1 72 ? 18.976 19.786 -29.444 1.00 45.84 72 ASP A N 1
ATOM 544 C CA . ASP A 1 72 ? 18.017 20.816 -29.067 1.00 45.84 72 ASP A CA 1
ATOM 545 C C . ASP A 1 72 ? 16.602 20.396 -29.501 1.00 45.84 72 ASP A C 1
ATOM 547 O O . ASP A 1 72 ? 16.322 20.249 -30.691 1.00 45.84 72 ASP A O 1
ATOM 551 N N . LEU A 1 73 ? 15.722 20.184 -28.525 1.00 46.94 73 LEU A N 1
ATOM 552 C CA . LEU A 1 73 ? 14.269 20.159 -28.695 1.00 46.94 73 LEU A CA 1
ATOM 553 C C . LEU A 1 73 ? 13.660 20.975 -27.552 1.00 46.94 73 LEU A C 1
ATOM 555 O O . LEU A 1 73 ? 13.021 20.446 -26.642 1.00 46.94 73 LEU A O 1
ATOM 559 N N . GLY A 1 74 ? 13.899 22.284 -27.585 1.00 43.88 74 GLY A N 1
ATOM 560 C CA . GLY A 1 74 ? 12.952 23.233 -27.023 1.00 43.88 74 GLY A CA 1
ATOM 561 C C . GLY A 1 74 ? 11.755 23.369 -27.962 1.00 43.88 74 GLY A C 1
ATOM 562 O O . GLY A 1 74 ? 11.890 23.953 -29.032 1.00 43.88 74 GLY A O 1
ATOM 563 N N . ASP A 1 75 ? 10.588 22.866 -27.560 1.00 40.41 75 ASP A N 1
ATOM 564 C CA . ASP A 1 75 ? 9.345 23.540 -27.927 1.00 40.41 75 ASP A CA 1
ATOM 565 C C . ASP A 1 75 ? 8.289 23.415 -26.824 1.00 40.41 75 ASP A C 1
ATOM 567 O O . ASP A 1 75 ? 8.143 22.397 -26.144 1.00 40.41 75 ASP A O 1
ATOM 571 N N . ASP A 1 76 ? 7.629 24.544 -26.636 1.00 49.94 76 ASP A N 1
ATOM 572 C CA . ASP A 1 76 ? 6.729 24.968 -25.577 1.00 49.94 76 ASP A CA 1
ATOM 573 C C . ASP A 1 76 ? 5.386 24.217 -25.617 1.00 49.94 76 ASP A C 1
ATOM 575 O O . ASP A 1 76 ? 4.643 24.275 -26.594 1.00 49.94 76 ASP A O 1
ATOM 579 N N . MET A 1 77 ? 5.037 23.536 -24.522 1.00 45.62 77 MET A N 1
ATOM 580 C CA . MET A 1 77 ? 3.643 23.219 -24.201 1.00 45.62 77 MET A CA 1
ATOM 581 C C . MET A 1 77 ? 3.368 23.537 -22.733 1.00 45.62 77 MET A C 1
ATOM 583 O O . MET A 1 77 ? 3.224 22.661 -21.878 1.00 45.62 77 MET A O 1
ATOM 587 N N . SER A 1 78 ? 3.271 24.831 -22.451 1.00 45.28 78 SER A N 1
ATOM 588 C CA . SER A 1 78 ? 2.468 25.347 -21.347 1.00 45.28 78 SER A CA 1
ATOM 589 C C . SER A 1 78 ? 0.983 25.055 -21.619 1.00 45.28 78 SER A C 1
ATOM 591 O O . SER A 1 78 ? 0.292 25.786 -22.325 1.00 45.28 78 SER A O 1
ATOM 593 N N . MET A 1 79 ? 0.480 23.934 -21.096 1.00 49.28 79 MET A N 1
ATOM 594 C CA . MET A 1 79 ? -0.953 23.640 -21.099 1.00 49.28 79 MET A CA 1
ATOM 595 C C . MET A 1 79 ? -1.515 23.970 -19.715 1.00 49.28 79 MET A C 1
ATOM 597 O O . MET A 1 79 ? -1.467 23.151 -18.798 1.00 49.28 79 MET A O 1
ATOM 601 N N . ASP A 1 80 ? -2.015 25.197 -19.566 1.00 46.66 80 ASP A N 1
ATOM 602 C CA . ASP A 1 80 ? -2.846 25.590 -18.431 1.00 46.66 80 ASP A CA 1
ATOM 603 C C . ASP A 1 80 ? -4.114 24.724 -18.437 1.00 46.66 80 ASP A C 1
ATOM 605 O O . ASP A 1 80 ? -4.933 24.809 -19.356 1.00 46.66 80 ASP A O 1
ATOM 609 N N . ILE A 1 81 ? -4.281 23.878 -17.419 1.00 53.50 81 ILE A N 1
ATOM 610 C CA . ILE A 1 81 ? -5.568 23.248 -17.122 1.00 53.50 81 ILE A CA 1
ATOM 611 C C . ILE A 1 81 ? -6.014 23.744 -15.756 1.00 53.50 81 ILE A C 1
ATOM 613 O O . ILE A 1 81 ? -5.449 23.401 -14.719 1.00 53.50 81 ILE A O 1
ATOM 617 N N . ASP A 1 82 ? -7.023 24.602 -15.828 1.00 41.88 82 ASP A N 1
ATOM 618 C CA . ASP A 1 82 ? -7.749 25.174 -14.714 1.00 41.88 82 ASP A CA 1
ATOM 619 C C . ASP A 1 82 ? -8.639 24.128 -14.021 1.00 41.88 82 ASP A C 1
ATOM 621 O O . ASP A 1 82 ? -9.219 23.244 -14.653 1.00 41.88 82 ASP A O 1
ATOM 625 N N . ASP A 1 83 ? -8.712 24.329 -12.712 1.00 42.47 83 ASP A N 1
ATOM 626 C CA . ASP A 1 83 ? -9.709 23.964 -11.710 1.00 42.47 83 ASP A CA 1
ATOM 627 C C . ASP A 1 83 ? -10.258 22.528 -11.552 1.00 42.47 83 ASP A C 1
ATOM 629 O O . ASP A 1 83 ? -10.887 21.925 -12.420 1.00 42.47 83 ASP A O 1
ATOM 633 N N . GLY A 1 84 ? -10.176 22.086 -10.291 1.00 41.97 84 GLY A N 1
ATOM 634 C CA . GLY A 1 84 ? -11.241 21.333 -9.639 1.00 41.97 84 GLY A CA 1
ATOM 635 C C . GLY A 1 84 ? -11.219 19.816 -9.798 1.00 41.97 84 GLY A C 1
ATOM 636 O O . GLY A 1 84 ? -11.928 19.271 -10.630 1.00 41.97 84 GLY A O 1
ATOM 637 N N . PHE A 1 85 ? -10.518 19.113 -8.905 1.00 33.38 85 PHE A N 1
ATOM 638 C CA . PHE A 1 85 ? -11.143 18.191 -7.941 1.00 33.38 85 PHE A CA 1
ATOM 639 C C . PHE A 1 85 ? -10.083 17.628 -6.986 1.00 33.38 85 PHE A C 1
ATOM 641 O O . PHE A 1 85 ? -9.042 17.105 -7.376 1.00 33.38 85 PHE A O 1
ATOM 648 N N . SER A 1 86 ? -10.363 17.764 -5.698 1.00 46.09 86 SER A N 1
ATOM 649 C CA . SER A 1 86 ? -9.549 17.283 -4.597 1.00 46.09 86 SER A CA 1
ATOM 650 C C . SER A 1 86 ? -9.580 15.755 -4.457 1.00 46.09 86 SER A C 1
ATOM 652 O O . SER A 1 86 ? -10.592 15.099 -4.695 1.00 46.09 86 SER A O 1
ATOM 654 N N . ASN A 1 87 ? -8.461 15.233 -3.948 1.00 42.53 87 ASN A N 1
ATOM 655 C CA . ASN A 1 87 ? -8.301 13.969 -3.223 1.00 42.53 87 ASN A CA 1
ATOM 656 C C . ASN A 1 87 ? -8.551 12.652 -3.972 1.00 42.53 87 ASN A C 1
ATOM 658 O O . ASN A 1 87 ? -9.461 11.884 -3.671 1.00 42.53 87 ASN A O 1
ATOM 662 N N . GLY A 1 88 ? -7.578 12.307 -4.806 1.00 39.84 88 GLY A N 1
ATOM 663 C CA . GLY A 1 88 ? -7.235 10.931 -5.139 1.00 39.84 88 GLY A CA 1
ATOM 664 C C . GLY A 1 88 ? -6.060 10.964 -6.095 1.00 39.84 88 GLY A C 1
ATOM 665 O O . GLY A 1 88 ? -6.266 11.246 -7.267 1.00 39.84 88 GLY A O 1
ATOM 666 N N . VAL A 1 89 ? -4.831 10.743 -5.613 1.00 48.69 89 VAL A N 1
ATOM 667 C CA . VAL A 1 89 ? -3.634 10.751 -6.471 1.00 48.69 89 VAL A CA 1
ATOM 668 C C . VAL A 1 89 ? -3.707 9.544 -7.411 1.00 48.69 89 VAL A C 1
ATOM 670 O O . VAL A 1 89 ? -3.179 8.465 -7.139 1.00 48.69 89 VAL A O 1
ATOM 673 N N . SER A 1 90 ? -4.436 9.694 -8.517 1.00 50.22 90 SER A N 1
ATOM 674 C CA . SER A 1 90 ? -4.296 8.850 -9.689 1.00 50.22 90 SER A CA 1
ATOM 675 C C . SER A 1 90 ? -3.103 9.388 -10.457 1.00 50.22 90 SER A C 1
ATOM 677 O O . SER A 1 90 ? -3.202 10.373 -11.183 1.00 50.22 90 SER A O 1
ATOM 679 N N . MET A 1 91 ? -1.963 8.743 -10.254 1.00 51.78 91 MET A N 1
ATOM 680 C CA . MET A 1 91 ? -0.741 9.031 -10.985 1.00 51.78 91 MET A CA 1
ATOM 681 C C . MET A 1 91 ? -1.010 8.975 -12.488 1.00 51.78 91 MET A C 1
ATOM 683 O O . MET A 1 91 ? -1.439 7.938 -13.026 1.00 51.78 91 MET A O 1
ATOM 687 N N . SER A 1 92 ? -0.772 10.096 -13.157 1.00 57.88 92 SER A N 1
ATOM 688 C CA . SER A 1 92 ? -0.940 10.213 -14.598 1.00 57.88 92 SER A CA 1
ATOM 689 C C . SER A 1 92 ? 0.017 9.250 -15.313 1.00 57.88 92 SER A C 1
ATOM 691 O O . SER A 1 92 ? 1.045 8.820 -14.781 1.00 57.88 92 SER A O 1
ATOM 693 N N . ALA A 1 93 ? -0.319 8.849 -16.541 1.00 53.31 93 ALA A N 1
ATOM 694 C CA . ALA A 1 93 ? 0.588 8.034 -17.351 1.00 53.31 93 ALA A CA 1
ATOM 695 C C . ALA A 1 93 ? 1.952 8.726 -17.557 1.00 53.31 93 ALA A C 1
ATOM 697 O O . ALA A 1 93 ? 2.972 8.043 -17.609 1.00 53.31 93 ALA A O 1
ATOM 698 N N . ALA A 1 94 ? 1.963 10.063 -17.596 1.00 52.97 94 ALA A N 1
ATOM 699 C CA . ALA A 1 94 ? 3.160 10.882 -17.743 1.00 52.97 94 ALA A CA 1
ATOM 700 C C . ALA A 1 94 ? 4.109 10.764 -16.540 1.00 52.97 94 ALA A C 1
ATOM 702 O O . ALA A 1 94 ? 5.300 10.552 -16.736 1.00 52.97 94 ALA A O 1
ATOM 703 N N . GLU A 1 95 ? 3.599 10.797 -15.306 1.00 61.59 95 GLU A N 1
ATOM 704 C CA . GLU A 1 95 ? 4.434 10.640 -14.102 1.00 61.59 95 GLU A CA 1
ATOM 705 C C . GLU A 1 95 ? 5.066 9.244 -14.014 1.00 61.59 95 GLU A C 1
ATOM 707 O O . GLU A 1 95 ? 6.235 9.110 -13.662 1.00 61.59 95 GLU A O 1
ATOM 712 N N . LYS A 1 96 ? 4.332 8.196 -14.415 1.00 64.00 96 LYS A N 1
ATOM 713 C CA . LYS A 1 96 ? 4.860 6.818 -14.466 1.00 64.00 96 LYS A CA 1
ATOM 714 C C . LYS A 1 96 ? 5.945 6.639 -15.522 1.00 64.00 96 LYS A C 1
ATOM 716 O O . LYS A 1 96 ? 6.918 5.930 -15.281 1.00 64.00 96 LYS A O 1
ATOM 721 N N . LEU A 1 97 ? 5.771 7.258 -16.689 1.00 63.75 97 LEU A N 1
ATOM 722 C CA . LEU A 1 97 ? 6.769 7.242 -17.760 1.00 63.75 97 LEU A CA 1
ATOM 723 C C . LEU A 1 97 ? 7.973 8.134 -17.427 1.00 63.75 97 LEU A C 1
ATOM 725 O O . LEU A 1 97 ? 9.087 7.810 -17.826 1.00 63.75 97 LEU A O 1
ATOM 729 N N . GLY A 1 98 ? 7.774 9.192 -16.637 1.00 66.94 98 GLY A N 1
ATOM 730 C CA . GLY A 1 98 ? 8.829 10.097 -16.182 1.00 66.94 98 GLY A CA 1
ATOM 731 C C . GLY A 1 98 ? 9.918 9.417 -15.348 1.00 66.94 98 GLY A C 1
ATOM 732 O O . GLY A 1 98 ? 11.057 9.865 -15.370 1.00 66.94 98 GLY A O 1
ATOM 733 N N . ILE A 1 99 ? 9.621 8.292 -14.686 1.00 68.25 99 ILE A N 1
ATOM 734 C CA . ILE A 1 99 ? 10.622 7.500 -13.944 1.00 68.25 99 ILE A CA 1
ATOM 735 C C . ILE A 1 99 ? 11.704 6.954 -14.887 1.00 68.25 99 ILE A C 1
ATOM 737 O O . ILE A 1 99 ? 12.864 6.868 -14.502 1.00 68.25 99 ILE A O 1
ATOM 741 N N . LEU A 1 100 ? 11.347 6.629 -16.136 1.00 68.00 100 LEU A N 1
ATOM 742 C CA . LEU A 1 100 ? 12.288 6.107 -17.130 1.00 68.00 100 LEU A CA 1
ATOM 743 C C . LEU A 1 100 ? 13.334 7.149 -17.559 1.00 68.00 100 LEU A C 1
ATOM 745 O O . LEU A 1 100 ? 14.383 6.778 -18.079 1.00 68.00 100 LEU A O 1
ATOM 749 N N . ALA A 1 101 ? 13.058 8.439 -17.349 1.00 70.00 101 ALA A N 1
ATOM 750 C CA . ALA A 1 101 ? 13.982 9.519 -17.683 1.00 70.00 101 ALA A CA 1
ATOM 751 C C . ALA A 1 101 ? 15.175 9.617 -16.712 1.00 70.00 101 ALA A C 1
ATOM 753 O O . ALA A 1 101 ? 16.111 10.367 -16.982 1.00 70.00 101 ALA A O 1
ATOM 754 N N . TRP A 1 102 ? 15.157 8.870 -15.602 1.00 64.62 102 TRP A N 1
ATOM 755 C CA . TRP A 1 102 ? 16.181 8.927 -14.563 1.00 64.62 102 TRP A CA 1
ATOM 756 C C . TRP A 1 102 ? 17.024 7.651 -14.531 1.00 64.62 102 TRP A C 1
ATOM 758 O O . TRP A 1 102 ? 16.493 6.542 -14.514 1.00 64.62 102 TRP A O 1
ATOM 768 N N . ASP A 1 103 ? 18.351 7.807 -14.472 1.00 64.25 103 ASP A N 1
ATOM 769 C CA . ASP A 1 103 ? 19.276 6.679 -14.283 1.00 64.25 103 ASP A CA 1
ATOM 770 C C . ASP A 1 103 ? 19.134 6.035 -12.893 1.00 64.25 103 ASP A C 1
ATOM 772 O O . ASP A 1 103 ? 19.289 4.821 -12.767 1.00 64.25 103 ASP A O 1
ATOM 776 N N . ASP A 1 104 ? 18.832 6.840 -11.868 1.00 66.94 104 ASP A N 1
ATOM 777 C CA . ASP A 1 104 ? 18.430 6.382 -10.536 1.00 66.94 104 ASP A CA 1
ATOM 778 C C . ASP A 1 104 ? 17.303 7.291 -10.002 1.00 66.94 104 ASP A C 1
ATOM 780 O O . ASP A 1 104 ? 17.557 8.427 -9.586 1.00 66.94 104 ASP A O 1
ATOM 784 N N . PRO A 1 105 ? 16.038 6.837 -10.042 1.00 71.19 105 PRO A N 1
ATOM 785 C CA . PRO A 1 105 ? 14.899 7.662 -9.655 1.00 71.19 105 PRO A CA 1
ATOM 786 C C . PRO A 1 105 ? 14.794 7.898 -8.139 1.00 71.19 105 PRO A C 1
ATOM 788 O O . PRO A 1 105 ? 14.024 8.764 -7.726 1.00 71.19 105 PRO A O 1
ATOM 791 N N . LEU A 1 106 ? 15.546 7.166 -7.303 1.00 67.19 106 LEU A N 1
ATOM 792 C CA . LEU A 1 106 ? 15.629 7.435 -5.860 1.00 67.19 106 LEU A CA 1
ATOM 793 C C . LEU A 1 106 ? 16.544 8.629 -5.569 1.00 67.19 106 LEU A C 1
ATOM 795 O O . LEU A 1 106 ? 16.216 9.465 -4.728 1.00 67.19 106 LEU A O 1
ATOM 799 N N . GLU A 1 107 ? 17.659 8.726 -6.292 1.00 67.81 107 GLU A N 1
ATOM 800 C CA . GLU A 1 107 ? 18.645 9.807 -6.152 1.00 67.81 107 GLU A CA 1
ATOM 801 C C . GLU A 1 107 ? 18.193 11.101 -6.850 1.00 67.81 107 GLU A C 1
ATOM 803 O O . GLU A 1 107 ? 18.597 12.195 -6.460 1.00 67.81 107 GLU A O 1
ATOM 808 N N . ALA A 1 108 ? 17.317 10.993 -7.858 1.00 64.38 108 ALA A N 1
ATOM 809 C CA . ALA A 1 108 ? 16.758 12.133 -8.588 1.00 64.38 108 ALA A CA 1
ATOM 810 C C . ALA A 1 108 ? 15.927 13.091 -7.709 1.00 64.38 108 ALA A C 1
ATOM 812 O O . ALA A 1 108 ? 15.798 14.275 -8.028 1.00 64.38 108 ALA A O 1
ATOM 813 N N . GLY A 1 109 ? 15.371 12.595 -6.597 1.00 64.88 109 GLY A N 1
ATOM 814 C CA . GLY A 1 109 ? 14.496 13.370 -5.719 1.00 64.88 109 GLY A CA 1
ATOM 815 C C . GLY A 1 109 ? 13.171 13.785 -6.379 1.00 64.88 109 GLY A C 1
ATOM 816 O O . GLY A 1 109 ? 12.829 13.377 -7.488 1.00 64.88 109 GLY A O 1
ATOM 817 N N . GLY A 1 110 ? 12.377 14.589 -5.667 1.00 76.44 110 GLY A N 1
ATOM 818 C CA . GLY A 1 110 ? 11.112 15.126 -6.183 1.00 76.44 110 GLY A CA 1
ATOM 819 C C . GLY A 1 110 ? 10.032 14.064 -6.433 1.00 76.44 110 GLY A C 1
ATOM 820 O O . GLY A 1 1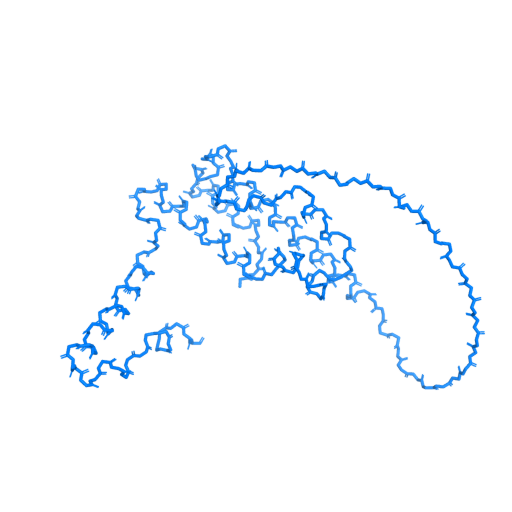10 ? 9.929 13.081 -5.699 1.00 76.44 110 GLY A O 1
ATOM 821 N N . SER A 1 111 ? 9.217 14.272 -7.473 1.00 71.44 111 SER A N 1
ATOM 822 C CA . SER A 1 111 ? 8.077 13.403 -7.800 1.00 71.44 111 SER A CA 1
ATOM 823 C C . SER A 1 111 ? 8.499 11.970 -8.140 1.00 71.44 111 SER A C 1
ATOM 825 O O . SER A 1 111 ? 7.819 11.027 -7.750 1.00 71.44 111 SER A O 1
ATOM 827 N N . ALA A 1 112 ? 9.649 11.770 -8.793 1.00 72.00 112 ALA A N 1
ATOM 828 C CA . ALA A 1 112 ? 10.152 10.435 -9.123 1.00 72.00 112 ALA A CA 1
ATOM 829 C C . ALA A 1 112 ? 10.455 9.603 -7.862 1.00 72.00 112 ALA A C 1
ATOM 831 O O . ALA A 1 112 ? 10.041 8.443 -7.768 1.00 72.00 112 ALA A O 1
ATOM 832 N N . ALA A 1 113 ? 11.101 10.213 -6.863 1.00 75.00 113 ALA A N 1
ATOM 833 C CA . ALA A 1 113 ? 11.423 9.556 -5.598 1.00 75.00 113 ALA A CA 1
ATOM 834 C C . ALA A 1 113 ? 10.169 9.249 -4.762 1.00 75.00 113 ALA A C 1
ATOM 836 O O . ALA A 1 113 ? 10.102 8.199 -4.120 1.00 75.00 113 ALA A O 1
ATOM 837 N N . GLU A 1 114 ? 9.155 10.118 -4.799 1.00 78.94 114 GLU A N 1
ATOM 838 C CA . GLU A 1 114 ? 7.873 9.885 -4.122 1.00 78.94 114 GLU A CA 1
ATOM 839 C C . GLU A 1 114 ? 7.168 8.636 -4.669 1.00 78.94 114 GLU A C 1
ATOM 841 O O . GLU A 1 114 ? 6.736 7.771 -3.904 1.00 78.94 114 GLU A O 1
ATOM 846 N N . VAL A 1 115 ? 7.115 8.496 -5.996 1.00 78.88 115 VAL A N 1
ATOM 847 C CA . VAL A 1 115 ? 6.481 7.347 -6.657 1.00 78.88 115 VAL A CA 1
ATOM 848 C C . VAL A 1 115 ? 7.224 6.044 -6.378 1.00 78.88 115 VAL A C 1
ATOM 850 O O . VAL A 1 115 ? 6.612 4.997 -6.139 1.00 78.88 115 VAL A O 1
ATOM 853 N N . VAL A 1 116 ? 8.549 6.094 -6.417 1.00 83.12 116 VAL A N 1
ATOM 854 C CA . VAL A 1 116 ? 9.413 4.924 -6.253 1.00 83.12 116 VAL A CA 1
ATOM 855 C C . VAL A 1 116 ? 9.527 4.495 -4.791 1.00 83.12 116 VAL A C 1
ATOM 857 O O . VAL A 1 116 ? 9.641 3.299 -4.499 1.00 83.12 116 VAL A O 1
ATOM 860 N N . GLY A 1 117 ? 9.435 5.449 -3.869 1.00 84.31 117 GLY A N 1
ATOM 861 C CA . GLY A 1 117 ? 9.717 5.273 -2.455 1.00 84.31 117 GLY A CA 1
ATOM 862 C C . GLY A 1 117 ? 8.920 4.168 -1.761 1.00 84.31 117 GLY A C 1
ATOM 863 O O . GLY A 1 117 ? 7.857 3.714 -2.200 1.00 84.31 117 GLY A O 1
ATOM 864 N N . ILE A 1 118 ? 9.444 3.740 -0.611 1.00 85.94 118 ILE A N 1
ATOM 865 C CA . ILE A 1 118 ? 8.776 2.753 0.241 1.00 85.94 118 ILE A CA 1
ATOM 866 C C . ILE A 1 118 ? 7.445 3.273 0.795 1.00 85.94 118 ILE A C 1
ATOM 868 O O . ILE A 1 118 ? 6.515 2.486 0.948 1.00 85.94 118 ILE A O 1
ATOM 872 N N . GLU A 1 119 ? 7.324 4.585 0.994 1.00 87.25 119 GLU A N 1
ATOM 873 C CA . GLU A 1 119 ? 6.087 5.236 1.428 1.00 87.25 119 GLU A CA 1
ATOM 874 C C . GLU A 1 119 ? 4.939 5.000 0.442 1.00 87.25 119 GLU A C 1
ATOM 876 O O . GLU A 1 119 ? 3.838 4.636 0.853 1.00 87.25 119 GLU A O 1
ATOM 881 N N . ALA A 1 120 ? 5.201 5.062 -0.867 1.00 88.25 120 ALA A N 1
ATOM 882 C CA . ALA A 1 120 ? 4.192 4.751 -1.875 1.00 88.25 120 ALA A CA 1
ATOM 883 C C . ALA A 1 120 ? 3.758 3.269 -1.849 1.00 88.25 120 ALA A C 1
ATOM 885 O O . ALA A 1 120 ? 2.587 2.972 -2.104 1.00 88.25 120 ALA A O 1
ATOM 886 N N . ARG A 1 121 ? 4.640 2.323 -1.471 1.00 91.00 121 ARG A N 1
ATOM 887 C CA . ARG A 1 121 ? 4.221 0.924 -1.206 1.00 91.00 121 ARG A CA 1
ATOM 888 C C . ARG A 1 121 ? 3.319 0.821 0.008 1.00 91.00 121 ARG A C 1
ATOM 890 O O . ARG A 1 121 ? 2.323 0.102 -0.044 1.00 91.00 121 ARG A O 1
ATOM 897 N N . ILE A 1 122 ? 3.690 1.495 1.093 1.00 90.25 122 ILE A N 1
ATOM 898 C CA . ILE A 1 122 ? 2.933 1.474 2.346 1.00 90.25 122 ILE A CA 1
ATOM 899 C C . ILE A 1 122 ? 1.540 2.065 2.112 1.00 90.25 122 ILE A C 1
ATOM 901 O O . ILE A 1 122 ? 0.544 1.457 2.506 1.00 90.25 122 ILE A O 1
ATOM 905 N N . ALA A 1 123 ? 1.456 3.193 1.405 1.00 90.75 123 ALA A N 1
ATOM 906 C CA . ALA A 1 123 ? 0.197 3.822 1.029 1.00 90.75 123 ALA A CA 1
ATOM 907 C C . ALA A 1 123 ? -0.691 2.870 0.213 1.00 90.75 123 ALA A C 1
ATOM 909 O O . ALA A 1 123 ? -1.836 2.630 0.596 1.00 90.75 123 ALA A O 1
ATOM 910 N N . LEU A 1 124 ? -0.151 2.245 -0.840 1.00 93.56 124 LEU A N 1
ATOM 911 C CA . LEU A 1 124 ? -0.903 1.286 -1.654 1.00 93.56 124 LEU A CA 1
ATOM 912 C C . LEU A 1 124 ? -1.380 0.072 -0.844 1.00 93.56 124 LEU A C 1
ATOM 914 O O . LEU A 1 124 ? -2.518 -0.367 -1.000 1.00 93.56 124 LEU A O 1
ATOM 918 N N . ALA A 1 125 ? -0.541 -0.467 0.042 1.00 92.81 125 ALA A N 1
ATOM 919 C CA . ALA A 1 125 ? -0.936 -1.574 0.909 1.00 92.81 125 ALA A CA 1
ATOM 920 C C . ALA A 1 125 ? -2.045 -1.173 1.888 1.00 92.81 125 ALA A C 1
ATOM 922 O O . ALA A 1 125 ? -2.969 -1.951 2.122 1.00 92.81 125 ALA A O 1
ATOM 923 N N . ASN A 1 126 ? -1.997 0.046 2.426 1.00 90.56 126 ASN A N 1
ATOM 924 C CA . ASN A 1 126 ? -3.059 0.571 3.277 1.00 90.56 126 ASN A CA 1
ATOM 925 C C . ASN A 1 126 ? -4.370 0.739 2.507 1.00 90.56 126 ASN A C 1
ATOM 927 O O . ASN A 1 126 ? -5.419 0.344 3.013 1.00 90.56 126 ASN A O 1
ATOM 931 N N . GLU A 1 127 ? -4.327 1.270 1.287 1.00 93.12 127 GLU A N 1
ATOM 932 C CA . GLU A 1 127 ? -5.514 1.368 0.434 1.00 93.12 127 GLU A CA 1
ATOM 933 C C . GLU A 1 127 ? -6.095 -0.011 0.097 1.00 93.12 127 GLU A C 1
ATOM 935 O O . GLU A 1 127 ? -7.307 -0.206 0.198 1.00 93.12 127 GLU A O 1
ATOM 940 N N . LEU A 1 128 ? -5.246 -0.987 -0.242 1.00 94.31 128 LEU A N 1
ATOM 941 C CA . LEU A 1 128 ? -5.675 -2.362 -0.496 1.00 94.31 128 LEU A CA 1
ATOM 942 C C . LEU A 1 128 ? -6.324 -2.980 0.751 1.00 94.31 128 LEU A C 1
ATOM 944 O O . LEU A 1 128 ? -7.413 -3.545 0.660 1.00 94.31 128 LEU A O 1
ATOM 948 N N . ASN A 1 129 ? -5.712 -2.814 1.928 1.00 93.25 129 ASN A N 1
ATOM 949 C CA . ASN A 1 129 ? -6.272 -3.276 3.201 1.00 93.25 129 ASN A CA 1
ATOM 950 C C . ASN A 1 129 ? -7.644 -2.646 3.479 1.00 93.25 129 ASN A C 1
ATOM 952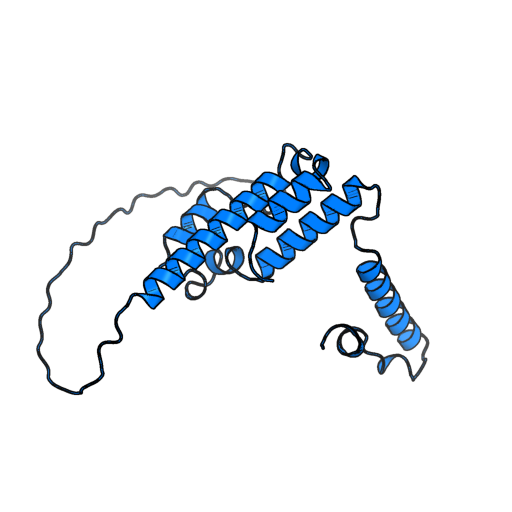 O O . ASN A 1 129 ? -8.583 -3.343 3.869 1.00 93.25 129 ASN A O 1
ATOM 956 N N . GLN A 1 130 ? -7.784 -1.340 3.243 1.00 92.06 130 GLN A N 1
ATOM 957 C CA . GLN A 1 130 ? -9.058 -0.635 3.386 1.00 92.06 130 GLN A CA 1
ATOM 958 C C . GLN A 1 130 ? -10.106 -1.171 2.408 1.00 92.06 130 GLN A C 1
ATOM 960 O O . GLN A 1 130 ? -11.253 -1.382 2.800 1.00 92.06 130 GLN A O 1
ATOM 965 N N . ALA A 1 131 ? -9.734 -1.408 1.149 1.00 93.31 131 ALA A N 1
ATOM 966 C CA . ALA A 1 131 ? -10.637 -1.943 0.137 1.00 93.31 131 ALA A CA 1
ATOM 967 C C . ALA A 1 131 ? -11.099 -3.369 0.485 1.00 93.31 131 ALA A C 1
ATOM 969 O O . ALA A 1 131 ? -12.290 -3.671 0.386 1.00 93.31 131 ALA A O 1
ATOM 970 N N . ILE A 1 132 ? -10.196 -4.213 0.996 1.00 94.06 132 ILE A N 1
ATOM 971 C CA . ILE A 1 132 ? -10.531 -5.548 1.510 1.00 94.06 132 ILE A CA 1
ATOM 972 C C . ILE A 1 132 ? -11.528 -5.440 2.667 1.00 94.06 132 ILE A C 1
ATOM 974 O O . ILE A 1 132 ? -12.570 -6.095 2.635 1.00 94.06 132 ILE A O 1
ATOM 978 N N . LEU A 1 133 ? -11.268 -4.586 3.659 1.00 91.56 133 LEU A N 1
ATOM 979 C CA . LEU A 1 133 ? -12.177 -4.407 4.794 1.00 91.56 133 LEU A CA 1
ATOM 980 C C . LEU A 1 133 ? -13.554 -3.901 4.348 1.00 91.56 133 LEU A C 1
ATOM 982 O O . LEU A 1 133 ? -14.570 -4.474 4.749 1.00 91.56 133 LEU A O 1
ATOM 986 N N . LYS A 1 134 ? -13.596 -2.903 3.459 1.00 91.25 134 LYS A N 1
ATOM 987 C CA . LYS A 1 134 ? -14.843 -2.388 2.874 1.00 91.25 134 LYS A CA 1
ATOM 988 C C . LYS A 1 134 ? -15.616 -3.483 2.137 1.00 91.25 134 LYS A C 1
ATOM 990 O O . LYS A 1 134 ? -16.823 -3.596 2.337 1.00 91.25 134 LYS A O 1
ATOM 995 N N . SER A 1 135 ? -14.937 -4.331 1.359 1.00 92.69 135 SER A N 1
ATOM 996 C CA . SER A 1 135 ? -15.580 -5.449 0.646 1.00 92.69 135 SER A CA 1
ATOM 997 C C . SER A 1 135 ? -16.227 -6.475 1.585 1.00 92.69 135 SER A C 1
ATOM 999 O O . SER A 1 135 ? -17.199 -7.128 1.220 1.00 92.69 135 SER A O 1
ATOM 1001 N N . GLN A 1 136 ? -15.731 -6.576 2.822 1.00 91.19 136 GLN A N 1
ATOM 1002 C CA . GLN A 1 136 ? -16.267 -7.447 3.870 1.00 91.19 136 GLN A CA 1
ATOM 1003 C C . GLN A 1 136 ? -17.314 -6.753 4.760 1.00 91.19 136 GLN A C 1
ATOM 1005 O O . GLN A 1 136 ? -17.759 -7.343 5.746 1.00 91.19 136 GLN A O 1
ATOM 1010 N N . GLY A 1 137 ? -17.671 -5.494 4.479 1.00 88.44 137 GLY A N 1
ATOM 1011 C CA . GLY A 1 137 ? -18.556 -4.691 5.331 1.00 88.44 137 GLY A CA 1
ATOM 1012 C C . GLY A 1 137 ? -17.931 -4.280 6.671 1.00 88.44 137 GLY A C 1
ATOM 1013 O O . GLY A 1 137 ? -18.650 -3.954 7.616 1.00 88.44 137 GLY A O 1
ATOM 1014 N N . ARG A 1 138 ? -16.599 -4.321 6.786 1.00 86.56 138 ARG A N 1
ATOM 1015 C CA . ARG A 1 138 ? -15.848 -3.906 7.979 1.00 86.56 138 ARG A CA 1
ATOM 1016 C C . ARG A 1 138 ? -15.466 -2.423 7.891 1.00 86.56 138 ARG A C 1
ATOM 1018 O O . ARG A 1 138 ? -15.396 -1.876 6.789 1.00 86.56 138 ARG A O 1
ATOM 1025 N N . PRO A 1 139 ? -15.204 -1.755 9.032 1.00 84.50 139 PRO A N 1
ATOM 1026 C CA . PRO A 1 139 ? -14.692 -0.390 9.014 1.00 84.50 139 PRO A CA 1
ATOM 1027 C C . PRO A 1 139 ? -13.400 -0.313 8.184 1.00 84.50 139 PRO A C 1
ATOM 1029 O O . PRO A 1 139 ? -12.610 -1.256 8.205 1.00 84.50 139 PRO A O 1
ATOM 1032 N N . PRO A 1 140 ? -13.167 0.802 7.470 1.00 80.50 140 PRO A N 1
ATOM 1033 C CA . PRO A 1 140 ? -12.042 0.928 6.545 1.00 80.50 140 PRO A CA 1
ATOM 1034 C C . PRO A 1 140 ? -10.696 0.850 7.266 1.00 80.50 140 PRO A C 1
ATOM 1036 O O . PRO A 1 140 ? -9.720 0.376 6.703 1.00 80.50 140 PRO A O 1
ATOM 1039 N N . HIS A 1 141 ? -10.637 1.280 8.524 1.00 79.06 141 HIS A N 1
ATOM 1040 C CA . HIS A 1 141 ? -9.432 1.170 9.328 1.00 79.06 141 HIS A CA 1
ATOM 1041 C C . HIS A 1 141 ? -9.355 -0.205 9.998 1.00 79.06 141 HIS A C 1
ATOM 1043 O O . HIS A 1 141 ? -10.325 -0.611 10.647 1.00 79.06 141 HIS A O 1
ATOM 1049 N N . PRO A 1 142 ? -8.214 -0.913 9.895 1.00 79.81 142 PRO A N 1
ATOM 1050 C CA . PRO A 1 142 ? -7.989 -2.150 10.623 1.00 79.81 142 PRO A CA 1
ATOM 1051 C C . PRO A 1 142 ? -8.344 -2.001 12.104 1.00 79.81 142 PRO A C 1
ATOM 1053 O O . PRO A 1 142 ? -8.072 -0.974 12.732 1.00 79.81 142 PRO A O 1
ATOM 1056 N N . ALA A 1 143 ? -8.946 -3.042 12.680 1.00 77.12 143 ALA A N 1
ATOM 1057 C CA . ALA A 1 143 ? -9.383 -3.018 14.076 1.00 77.12 143 ALA A CA 1
ATOM 1058 C C . ALA A 1 143 ? -8.219 -2.708 15.032 1.00 77.12 143 ALA A C 1
ATOM 1060 O O . ALA A 1 143 ? -8.392 -1.945 15.976 1.00 77.12 143 ALA A O 1
ATOM 1061 N N . LEU A 1 144 ? -7.028 -3.240 14.740 1.00 81.44 144 LEU A N 1
ATOM 1062 C CA . LEU A 1 144 ? -5.817 -2.966 15.509 1.00 81.44 144 LEU A CA 1
ATOM 1063 C C . LEU A 1 144 ? -5.409 -1.490 15.430 1.00 81.44 144 LEU A C 1
ATOM 1065 O O . LEU A 1 144 ? -5.175 -0.877 16.462 1.00 81.44 144 LEU A O 1
ATOM 1069 N N . GLU A 1 145 ? -5.389 -0.901 14.232 1.00 82.00 145 GLU A N 1
ATOM 1070 C CA . GLU A 1 145 ? -5.065 0.519 14.055 1.00 82.00 145 GLU A CA 1
ATOM 1071 C C . GLU A 1 145 ? -6.063 1.411 14.806 1.00 82.00 145 GLU A C 1
ATOM 1073 O O . GLU A 1 145 ? -5.678 2.363 15.484 1.00 82.00 145 GLU A O 1
ATOM 1078 N N . THR A 1 146 ? -7.351 1.066 14.736 1.00 84.31 146 THR A N 1
ATOM 1079 C CA . THR A 1 146 ? -8.413 1.756 15.476 1.00 84.31 146 THR A CA 1
ATOM 1080 C C . THR A 1 146 ? -8.189 1.671 16.984 1.00 84.31 146 THR A C 1
ATOM 1082 O O . THR A 1 146 ? -8.325 2.672 17.686 1.00 84.31 146 THR A O 1
ATOM 1085 N N . LEU A 1 147 ? -7.819 0.493 17.487 1.00 85.75 147 LEU A N 1
ATOM 1086 C CA . LEU A 1 147 ? -7.571 0.258 18.906 1.00 85.75 147 LEU A CA 1
ATOM 1087 C C . LEU A 1 147 ? -6.324 1.019 19.375 1.00 85.75 147 LEU A C 1
ATOM 1089 O O . LEU A 1 147 ? -6.396 1.717 20.382 1.00 85.75 147 LEU A O 1
ATOM 1093 N N . CYS A 1 148 ? -5.235 0.997 18.602 1.00 84.56 148 CYS A N 1
ATOM 1094 C CA . CYS A 1 148 ? -4.048 1.814 18.856 1.00 84.56 148 CYS A CA 1
ATOM 1095 C C . CYS A 1 148 ? -4.388 3.313 18.885 1.00 84.56 148 CYS A C 1
ATOM 1097 O O . CYS A 1 148 ? -4.033 4.010 19.833 1.00 84.56 148 CYS A O 1
ATOM 1099 N N . ARG A 1 149 ? -5.142 3.825 17.904 1.00 84.69 149 ARG A N 1
ATOM 1100 C CA . ARG A 1 149 ? -5.580 5.232 17.909 1.00 84.69 149 ARG A CA 1
ATOM 1101 C C . ARG A 1 149 ? -6.425 5.563 19.137 1.00 84.69 149 ARG A C 1
ATOM 1103 O O . ARG A 1 149 ? -6.170 6.567 19.796 1.00 84.69 149 ARG A O 1
ATOM 1110 N N . HIS A 1 150 ? -7.401 4.720 19.466 1.00 89.50 150 HIS A N 1
ATOM 1111 C CA . HIS A 1 150 ? -8.272 4.937 20.616 1.00 89.50 150 HIS A CA 1
ATOM 1112 C C . HIS A 1 150 ? -7.482 4.942 21.926 1.00 89.50 150 HIS A C 1
ATOM 1114 O O . HIS A 1 150 ? -7.611 5.875 22.713 1.00 89.50 150 HIS A O 1
ATOM 1120 N N . THR A 1 151 ? -6.614 3.956 22.139 1.00 88.81 151 THR A N 1
ATOM 1121 C CA . THR A 1 151 ? -5.806 3.879 23.355 1.00 88.81 151 THR A CA 1
ATOM 1122 C C . THR A 1 151 ? -4.819 5.052 23.452 1.00 88.81 151 THR A C 1
ATOM 1124 O O . THR A 1 151 ? -4.642 5.581 24.547 1.00 88.81 151 THR A O 1
ATOM 1127 N N . ALA A 1 152 ? -4.257 5.546 22.342 1.00 88.19 152 ALA A N 1
ATOM 1128 C CA . ALA A 1 152 ? -3.416 6.747 22.346 1.00 88.19 152 ALA A CA 1
ATOM 1129 C C . ALA A 1 152 ? -4.204 7.992 22.794 1.00 88.19 152 ALA A C 1
ATOM 1131 O O . ALA A 1 152 ? -3.731 8.757 23.637 1.00 88.19 152 ALA A O 1
ATOM 1132 N N . VAL A 1 153 ? -5.438 8.154 22.304 1.00 90.56 153 VAL A N 1
ATOM 1133 C CA . VAL A 1 153 ? -6.350 9.221 22.751 1.00 90.56 153 VAL A CA 1
ATOM 1134 C C . VAL A 1 153 ? -6.725 9.050 24.227 1.00 90.56 153 VAL A C 1
ATOM 1136 O O . VAL A 1 153 ? -6.734 10.028 24.972 1.00 90.56 153 VAL A O 1
ATOM 1139 N N . CYS A 1 154 ? -6.984 7.824 24.694 1.00 89.69 154 CYS A N 1
ATOM 1140 C CA . CYS A 1 154 ? -7.269 7.565 26.107 1.00 89.69 154 CYS A CA 1
ATOM 1141 C C . CYS A 1 154 ? -6.097 7.959 27.014 1.00 89.69 154 CYS A C 1
ATOM 1143 O O . CYS A 1 154 ? -6.325 8.575 28.053 1.00 89.69 154 CYS A O 1
ATOM 1145 N N . ILE A 1 155 ? -4.856 7.644 26.631 1.00 90.00 155 ILE A N 1
ATOM 1146 C CA . ILE A 1 155 ? -3.653 8.025 27.389 1.00 90.00 155 ILE A CA 1
ATOM 1147 C C . ILE A 1 155 ? -3.539 9.553 27.476 1.00 90.00 155 ILE A C 1
ATOM 1149 O O . ILE A 1 155 ? -3.348 10.094 28.567 1.00 90.00 155 ILE A O 1
ATOM 1153 N N . GLN A 1 156 ? -3.738 10.260 26.359 1.00 88.50 156 GLN A N 1
ATOM 1154 C CA . GLN A 1 156 ? -3.750 11.727 26.338 1.00 88.50 156 GLN A CA 1
ATOM 1155 C C . GLN A 1 156 ? -4.847 12.301 27.243 1.00 88.50 156 GLN A C 1
ATOM 1157 O O . GLN A 1 156 ? -4.593 13.219 28.021 1.00 88.50 156 GLN A O 1
ATOM 1162 N N . GLN A 1 157 ? -6.050 11.727 27.204 1.00 91.44 157 GLN A N 1
ATOM 1163 C CA . GLN A 1 157 ? -7.155 12.170 28.049 1.00 91.44 157 GLN A CA 1
ATOM 1164 C C . GLN A 1 157 ? -6.871 11.935 29.539 1.00 91.44 157 GLN A C 1
ATOM 1166 O O . GLN A 1 157 ? -7.161 12.800 30.363 1.00 91.44 157 GLN A O 1
ATOM 1171 N N . LEU A 1 158 ? -6.268 10.801 29.903 1.00 91.88 158 LEU A N 1
ATOM 1172 C CA . LEU A 1 158 ? -5.862 10.522 31.284 1.00 91.88 158 LEU A CA 1
ATOM 1173 C C . LEU A 1 158 ? -4.796 11.510 31.774 1.00 91.88 158 LEU A C 1
ATOM 1175 O O . 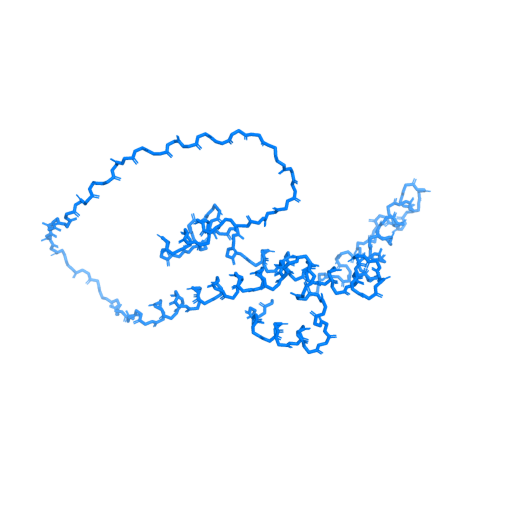LEU A 1 158 ? -4.876 11.973 32.913 1.00 91.88 158 LEU A O 1
ATOM 1179 N N . ALA A 1 159 ? -3.847 11.882 30.912 1.00 89.38 159 ALA A N 1
ATOM 1180 C CA . ALA A 1 159 ? -2.862 12.915 31.219 1.00 89.38 159 ALA A CA 1
ATOM 1181 C C . ALA A 1 159 ? -3.534 14.278 31.469 1.00 89.38 159 ALA A C 1
ATOM 1183 O O . ALA A 1 159 ? -3.220 14.939 32.459 1.00 89.38 159 ALA A O 1
ATOM 1184 N N . LEU A 1 160 ? -4.511 14.665 30.638 1.00 91.56 160 LEU A N 1
ATOM 1185 C CA . LEU A 1 160 ? -5.297 15.895 30.827 1.00 91.56 160 LEU A CA 1
ATOM 1186 C C . LEU A 1 160 ? -6.139 15.876 32.110 1.00 91.56 160 LEU A C 1
ATOM 1188 O O . LEU A 1 160 ? -6.326 16.917 32.735 1.00 91.56 160 LEU A O 1
ATOM 1192 N N . MET A 1 161 ? -6.610 14.702 32.539 1.00 93.00 161 MET A N 1
ATOM 1193 C CA . MET A 1 161 ? -7.301 14.529 33.823 1.00 93.00 161 MET A CA 1
ATOM 1194 C C . MET A 1 161 ? -6.353 14.494 35.037 1.00 93.00 161 MET A C 1
ATOM 1196 O O . MET A 1 161 ? -6.809 14.292 36.161 1.00 93.00 161 MET A O 1
ATOM 1200 N N . GLY A 1 162 ? -5.047 14.704 34.840 1.00 89.06 162 GLY A N 1
ATOM 1201 C CA . GLY A 1 162 ? -4.066 14.806 35.922 1.00 89.06 162 GLY A CA 1
ATOM 1202 C C . GLY A 1 162 ? -3.550 13.464 36.443 1.00 89.06 162 GLY A C 1
ATOM 1203 O O . GLY A 1 162 ? -2.945 13.417 37.515 1.00 89.06 162 GLY A O 1
ATOM 1204 N N . VAL A 1 163 ? -3.757 12.365 35.708 1.00 92.25 163 VAL A N 1
ATOM 1205 C CA . VAL A 1 163 ? -3.161 11.069 36.055 1.00 92.25 163 VAL A CA 1
ATOM 1206 C C . VAL A 1 163 ? -1.664 11.129 35.765 1.00 92.25 163 VAL A C 1
ATOM 1208 O O . VAL A 1 163 ? -1.240 11.081 34.613 1.00 92.25 163 VAL A O 1
ATOM 1211 N N . SER A 1 164 ? -0.851 11.202 36.818 1.00 81.69 164 SER A N 1
ATOM 1212 C CA . SER A 1 164 ? 0.602 11.394 36.715 1.00 81.69 164 SER A CA 1
ATOM 1213 C C . SER A 1 164 ? 1.337 10.273 35.981 1.00 81.69 164 SER A C 1
ATOM 1215 O O . SER A 1 164 ? 2.401 10.522 35.433 1.00 81.69 164 SER A O 1
ATOM 1217 N N . ALA A 1 165 ? 0.784 9.059 35.933 1.00 86.56 165 ALA A N 1
ATOM 1218 C CA . ALA A 1 165 ? 1.381 7.934 35.216 1.00 86.56 165 ALA A CA 1
ATOM 1219 C C . ALA A 1 165 ? 1.173 7.998 33.689 1.00 86.56 165 ALA A C 1
ATOM 1221 O O . ALA A 1 165 ? 1.977 7.450 32.942 1.00 86.56 165 ALA A O 1
ATOM 1222 N N . ALA A 1 166 ? 0.113 8.661 33.215 1.00 84.06 166 ALA A N 1
ATOM 1223 C CA . ALA A 1 166 ? -0.287 8.625 31.808 1.00 84.06 166 ALA A CA 1
ATOM 1224 C C . ALA A 1 166 ? 0.714 9.291 30.836 1.00 84.06 166 ALA A C 1
ATOM 1226 O O . ALA A 1 166 ? 0.960 8.706 29.785 1.00 84.06 166 ALA A O 1
ATOM 1227 N N . PRO A 1 167 ? 1.358 10.435 31.159 1.00 79.44 167 PRO A N 1
ATOM 1228 C CA . PRO A 1 167 ? 2.372 11.044 30.292 1.00 79.44 167 PRO A CA 1
ATOM 1229 C C . PRO A 1 167 ? 3.607 10.174 30.025 1.00 79.44 167 PRO A C 1
ATOM 1231 O O . PRO A 1 167 ? 4.364 10.475 29.107 1.00 79.44 167 PRO A O 1
ATOM 1234 N N . PHE A 1 168 ? 3.843 9.135 30.833 1.00 83.75 168 PHE A N 1
ATOM 1235 C CA . PHE A 1 168 ? 4.990 8.238 30.677 1.00 83.75 168 PHE A CA 1
ATOM 1236 C C . PHE A 1 168 ? 4.719 7.061 29.735 1.00 83.75 168 PHE A C 1
ATOM 1238 O O . PHE A 1 168 ? 5.661 6.356 29.386 1.00 83.75 168 PHE A O 1
ATOM 1245 N N . ILE A 1 169 ? 3.462 6.842 29.340 1.00 85.00 169 ILE A N 1
ATOM 1246 C CA . ILE A 1 169 ? 3.074 5.735 28.466 1.00 85.00 169 ILE A CA 1
ATOM 1247 C C . ILE A 1 169 ? 3.208 6.197 27.014 1.00 85.00 169 ILE A C 1
ATOM 1249 O O . ILE A 1 169 ? 2.423 7.024 26.544 1.00 85.00 169 ILE A O 1
ATOM 1253 N N . ASP A 1 170 ? 4.176 5.634 26.294 1.00 82.06 170 ASP A N 1
ATOM 1254 C CA . ASP A 1 170 ? 4.360 5.862 24.860 1.00 82.06 170 ASP A CA 1
ATOM 1255 C C . ASP A 1 170 ? 4.047 4.581 24.092 1.00 82.06 170 ASP A C 1
ATOM 1257 O O . ASP A 1 170 ? 4.886 3.700 23.919 1.00 82.06 170 ASP A O 1
ATOM 1261 N N . MET A 1 171 ? 2.812 4.492 23.601 1.00 81.06 171 MET A N 1
ATOM 1262 C CA . MET A 1 171 ? 2.347 3.317 22.872 1.00 81.06 171 MET A CA 1
ATOM 1263 C C . MET A 1 171 ? 3.193 3.002 21.634 1.00 81.06 171 MET A C 1
ATOM 1265 O O . MET A 1 171 ? 3.410 1.826 21.344 1.00 81.06 171 MET A O 1
ATOM 1269 N N . LYS A 1 172 ? 3.621 4.020 20.872 1.00 75.75 172 LYS A N 1
ATOM 1270 C CA . LYS A 1 172 ? 4.364 3.777 19.626 1.00 75.75 172 LYS A CA 1
ATOM 1271 C C . LYS A 1 172 ? 5.704 3.135 19.949 1.00 75.75 172 LYS A C 1
ATOM 1273 O O . LYS A 1 172 ? 6.024 2.077 19.411 1.00 75.75 172 LYS A O 1
ATOM 1278 N N . ARG A 1 173 ? 6.404 3.713 20.922 1.00 79.88 173 ARG A N 1
ATOM 1279 C CA . ARG A 1 173 ? 7.683 3.193 21.391 1.00 79.88 173 ARG A CA 1
ATOM 1280 C C . ARG A 1 173 ? 7.568 1.818 22.054 1.00 79.88 173 ARG A C 1
ATOM 1282 O O . ARG A 1 173 ? 8.470 1.005 21.915 1.00 79.88 173 ARG A O 1
ATOM 1289 N N . GLU A 1 174 ? 6.501 1.560 22.806 1.00 78.44 174 GLU A N 1
ATOM 1290 C CA . GLU A 1 174 ? 6.363 0.313 23.572 1.00 78.44 174 GLU A CA 1
ATOM 1291 C C . GLU A 1 174 ? 5.911 -0.890 22.734 1.00 78.44 174 GLU A C 1
ATOM 1293 O O . GLU A 1 174 ? 6.245 -2.023 23.078 1.00 78.44 174 GLU A O 1
ATOM 1298 N N . PHE A 1 175 ? 5.149 -0.672 21.657 1.00 71.25 175 PHE A N 1
ATOM 1299 C CA . PHE A 1 175 ? 4.486 -1.765 20.932 1.00 71.25 175 PHE A CA 1
ATOM 1300 C C . PHE A 1 175 ? 4.738 -1.800 19.422 1.00 71.25 175 PHE A C 1
ATOM 1302 O O . PHE A 1 175 ? 4.413 -2.810 18.798 1.00 71.25 175 PHE A O 1
ATOM 1309 N N . ILE A 1 176 ? 5.248 -0.722 18.818 1.00 72.31 176 ILE A N 1
ATOM 1310 C CA . ILE A 1 176 ? 5.343 -0.587 17.354 1.00 72.31 176 ILE A CA 1
ATOM 1311 C C . ILE A 1 176 ? 6.802 -0.468 16.898 1.00 72.31 176 ILE A C 1
ATOM 1313 O O . ILE A 1 176 ? 7.168 -1.088 15.901 1.00 72.31 176 ILE A O 1
ATOM 1317 N N . ASP A 1 177 ? 7.635 0.258 17.643 1.00 69.12 177 ASP A N 1
ATOM 1318 C CA . ASP A 1 177 ? 9.061 0.419 17.350 1.00 69.12 177 ASP A CA 1
ATOM 1319 C C . ASP A 1 177 ? 9.882 -0.723 17.997 1.00 69.12 177 ASP A C 1
ATOM 1321 O O . ASP A 1 177 ? 10.487 -0.536 19.055 1.00 69.12 177 ASP A O 1
ATOM 1325 N N . ILE A 1 178 ? 9.872 -1.923 17.393 1.00 48.41 178 ILE A N 1
ATOM 1326 C CA . ILE A 1 178 ? 10.706 -3.084 17.794 1.00 48.41 178 ILE A CA 1
ATOM 1327 C C . ILE A 1 178 ? 11.773 -3.368 16.737 1.00 48.41 178 ILE A C 1
ATOM 1329 O O . ILE A 1 178 ? 11.405 -3.447 15.543 1.00 48.41 178 ILE A O 1
#

Radius of gyration: 24.2 Å; chains: 1; bounding box: 67×41×67 Å

pLDDT: mean 74.79, std 19.69, range [33.38, 97.06]

Secondary structure (DSSP, 8-state):
----HHHHHHHHHHH-HHHHHSGGGHHHHHHHHHHHHHHHHHHHHHHHHTS-----------------------------------S-----HHHHHHGGG-SSTTTT-HHHHHHHSHHHHHHHHHHHHHHHHHHTT--SS-HHHHHHHHHHHHHHHHHHTT-TTGGG--HHHHHT--

Sequence (178 aa):
MSGDIDAALSETQKCHPSVLEAEEGLMMFKLRCRKFVELILEAGEMKKAMKPKSHAHPDVSDSDSEMVDGMDLGDDMSMDIDDGFSNGVSMSAAEKLGILAWDDPLEAGGSAAEVVGIEARIALANELNQAILKSQGRPPHPALETLCRHTAVCIQQLALMGVSAAPFIDMKREFIDI